Protein AF-A0A7C4H1Y8-F1 (afdb_monomer)

Foldseek 3Di:
DVPPDDPLLVVLLVVLQVVQQVVDPDDPVSGDDQVVSQVSCVVVVVVDHD

pLDDT: mean 91.19, std 8.13, range [55.31, 97.38]

Nearest PDB structures (foldseek):
  2ful-assembly2_B  TM=5.358E-01  e=2.565E+00  Saccharomyces cerevisiae

Secondary structure (DSSP, 8-state):
-TTS--HHHHHHHHHHHHHHHTTSSSSGGGPPPHHHHHHHHHHTT-----

Mean predicted aligned error: 3.54 Å

Structure (mmCIF, N/CA/C/O backbone):
data_AF-A0A7C4H1Y8-F1
#
_entry.id   AF-A0A7C4H1Y8-F1
#
loop_
_atom_site.group_PDB
_atom_site.id
_atom_site.type_symbol
_atom_site.label_atom_id
_atom_site.label_alt_id
_atom_site.label_comp_id
_atom_site.label_asym_id
_atom_site.label_entity_id
_atom_site.label_seq_id
_atom_site.pdbx_PDB_ins_code
_atom_site.Cartn_x
_atom_site.Cartn_y
_atom_site.Cartn_z
_atom_site.occupancy
_atom_site.B_iso_or_equiv
_atom_site.auth_seq_id
_atom_site.auth_comp_id
_atom_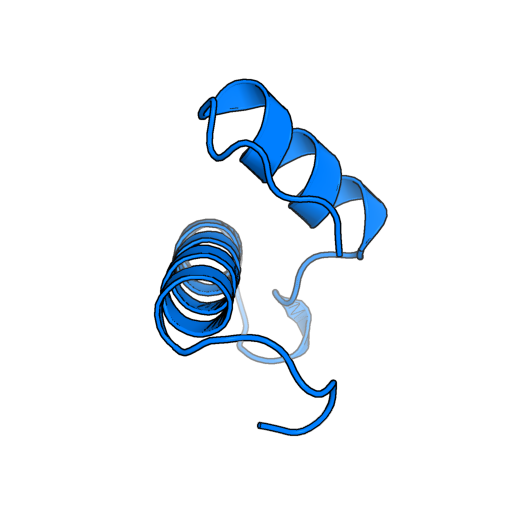site.auth_asym_id
_atom_site.auth_atom_id
_atom_site.pdbx_PDB_model_num
ATOM 1 N N . VAL A 1 1 ? -4.812 -6.142 12.872 1.00 55.31 1 VAL A N 1
ATOM 2 C CA . VAL A 1 1 ? -3.957 -5.330 11.974 1.00 55.31 1 VAL A CA 1
ATOM 3 C C . VAL A 1 1 ? -2.592 -5.146 12.622 1.00 55.31 1 VAL A C 1
ATOM 5 O O . VAL A 1 1 ? -2.542 -4.773 13.784 1.00 55.31 1 VAL A O 1
ATOM 8 N N . ILE A 1 2 ? -1.502 -5.410 11.894 1.00 63.38 2 ILE A N 1
ATOM 9 C CA . ILE A 1 2 ? -0.123 -5.566 12.417 1.00 63.38 2 ILE A CA 1
ATOM 10 C C . ILE A 1 2 ? 0.423 -4.289 13.105 1.00 63.38 2 ILE A C 1
ATOM 12 O O . ILE A 1 2 ? 1.368 -4.360 13.880 1.00 63.38 2 ILE A O 1
ATOM 16 N N . ARG A 1 3 ? -0.183 -3.118 12.856 1.00 82.44 3 ARG A N 1
ATOM 17 C CA . ARG A 1 3 ? 0.271 -1.802 13.350 1.00 82.44 3 ARG A CA 1
ATOM 18 C C . ARG A 1 3 ? -0.783 -1.002 14.128 1.00 82.44 3 ARG A C 1
ATOM 20 O O . ARG A 1 3 ? -0.643 0.207 14.264 1.00 82.44 3 ARG A O 1
ATOM 27 N N . GLY A 1 4 ? -1.867 -1.643 14.572 1.00 90.00 4 GLY A N 1
ATOM 28 C CA . GLY A 1 4 ? -2.961 -0.948 15.269 1.00 90.00 4 GLY A CA 1
ATOM 29 C C . GLY A 1 4 ? -3.742 0.054 14.404 1.00 90.00 4 GLY A C 1
ATOM 30 O O . GLY A 1 4 ? -4.469 0.877 14.943 1.00 90.00 4 GLY A O 1
ATOM 31 N N . TRP A 1 5 ? -3.592 0.010 13.077 1.00 92.19 5 TRP A N 1
ATOM 32 C CA . TRP A 1 5 ? -4.372 0.854 12.173 1.00 92.19 5 TRP A CA 1
ATOM 33 C C . TRP A 1 5 ? -5.819 0.376 12.072 1.00 92.19 5 TRP A C 1
ATOM 35 O O . TRP A 1 5 ? -6.087 -0.829 12.147 1.00 92.19 5 TRP A O 1
ATOM 45 N N . ASP A 1 6 ? -6.727 1.320 11.843 1.00 92.31 6 ASP A N 1
ATOM 46 C CA . ASP A 1 6 ? -8.091 1.007 11.441 1.00 92.31 6 ASP A CA 1
ATOM 47 C C . ASP A 1 6 ? -8.131 0.332 10.055 1.00 92.31 6 ASP A C 1
ATOM 49 O O . ASP A 1 6 ? -7.141 0.264 9.312 1.00 92.31 6 ASP A O 1
ATOM 53 N N . LEU A 1 7 ? -9.294 -0.230 9.725 1.00 92.56 7 LEU A N 1
ATOM 54 C CA . LEU A 1 7 ? -9.490 -0.957 8.473 1.00 92.56 7 LEU A CA 1
ATOM 55 C C . LEU A 1 7 ? -9.380 -0.049 7.245 1.00 92.56 7 LEU A C 1
ATOM 57 O O . LEU A 1 7 ? -8.904 -0.503 6.207 1.00 92.56 7 LEU A O 1
ATOM 61 N N . GLU A 1 8 ? -9.778 1.217 7.358 1.00 91.69 8 GLU A N 1
ATOM 62 C CA .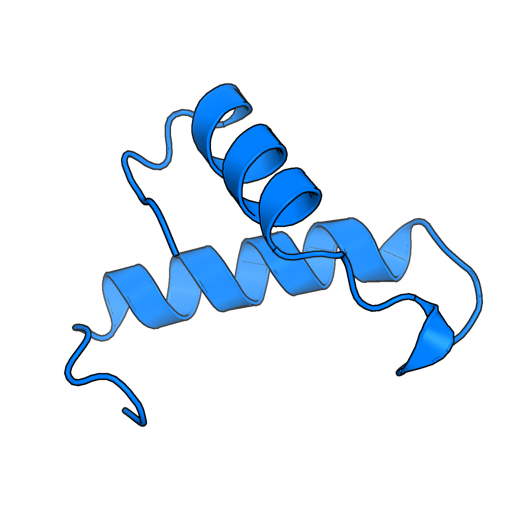 GLU A 1 8 ? -9.736 2.171 6.252 1.00 91.69 8 GLU A CA 1
ATOM 63 C C . GLU A 1 8 ? -8.290 2.477 5.854 1.00 91.69 8 GLU A C 1
ATOM 65 O O . GLU A 1 8 ? -7.921 2.357 4.683 1.00 91.69 8 GLU A O 1
ATOM 70 N N . LYS A 1 9 ? -7.438 2.779 6.836 1.00 91.62 9 LYS A N 1
ATOM 71 C CA . LYS A 1 9 ? -6.004 2.977 6.646 1.00 91.62 9 LYS A CA 1
ATOM 72 C C . LYS A 1 9 ? -5.355 1.721 6.076 1.00 91.62 9 LYS A C 1
ATOM 74 O O . LYS A 1 9 ? -4.546 1.826 5.157 1.00 91.62 9 LYS A O 1
ATOM 79 N N . CYS A 1 10 ? -5.735 0.530 6.543 1.00 93.75 10 CYS A N 1
ATOM 80 C CA . CYS A 1 10 ? -5.243 -0.721 5.956 1.00 93.75 10 CYS A CA 1
ATOM 81 C C . CYS A 1 10 ? -5.619 -0.864 4.483 1.00 93.75 10 CYS A C 1
ATOM 83 O O . CYS A 1 10 ? -4.758 -1.180 3.665 1.00 93.75 10 CYS A O 1
ATOM 85 N N . ALA A 1 11 ? -6.890 -0.637 4.154 1.00 93.62 11 ALA A N 1
ATOM 86 C CA . ALA A 1 11 ? -7.401 -0.781 2.800 1.00 93.62 11 ALA A CA 1
ATOM 87 C C . ALA A 1 11 ? -6.731 0.213 1.845 1.00 93.62 11 ALA A C 1
ATOM 89 O O . ALA A 1 11 ? -6.274 -0.181 0.775 1.00 93.62 11 ALA A O 1
ATOM 90 N N . LYS A 1 12 ? -6.594 1.479 2.255 1.00 93.81 12 LYS A N 1
ATOM 91 C CA . LYS A 1 12 ? -5.925 2.522 1.465 1.00 93.81 12 LYS A CA 1
ATOM 92 C C . LYS A 1 12 ? -4.457 2.185 1.200 1.00 93.81 12 LYS A C 1
ATOM 94 O O . LYS A 1 12 ? -4.012 2.263 0.058 1.00 93.81 12 LYS A O 1
ATOM 99 N N . VAL A 1 13 ? -3.723 1.738 2.221 1.00 94.81 13 VAL A N 1
ATOM 100 C CA . VAL A 1 13 ? -2.315 1.335 2.069 1.00 94.81 13 VAL A CA 1
ATOM 101 C C . VAL A 1 13 ? -2.175 0.106 1.167 1.00 94.81 13 VAL A C 1
ATOM 103 O O . VAL A 1 13 ? -1.332 0.104 0.274 1.00 94.81 13 VAL A O 1
ATOM 106 N N . ALA A 1 14 ? -3.007 -0.921 1.358 1.00 94.75 14 ALA A N 1
ATOM 107 C CA . ALA A 1 14 ? -2.978 -2.125 0.527 1.00 94.75 14 ALA A CA 1
ATOM 108 C C . ALA A 1 14 ? -3.297 -1.815 -0.943 1.00 94.75 14 ALA A C 1
ATOM 110 O O . ALA A 1 14 ? -2.623 -2.324 -1.837 1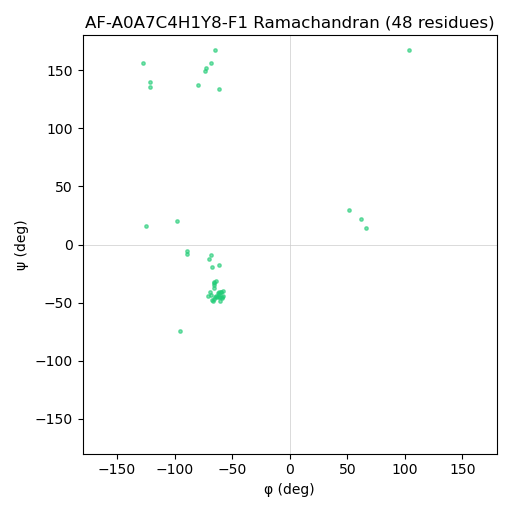.00 94.75 14 ALA A O 1
ATOM 111 N N . ASN A 1 15 ? -4.279 -0.945 -1.190 1.00 95.94 15 ASN A N 1
ATOM 112 C CA . ASN A 1 15 ? -4.647 -0.520 -2.536 1.00 95.94 15 ASN A CA 1
ATOM 113 C C . ASN A 1 15 ? -3.508 0.255 -3.217 1.00 95.94 15 ASN A C 1
ATOM 115 O O . ASN A 1 15 ? -3.162 -0.040 -4.356 1.00 95.94 15 ASN A O 1
ATOM 119 N N . ALA A 1 16 ? -2.863 1.182 -2.501 1.00 96.50 16 ALA A N 1
ATOM 120 C CA . ALA A 1 16 ? -1.714 1.924 -3.019 1.00 96.50 16 ALA A CA 1
ATOM 121 C C . ALA A 1 16 ? -0.527 1.005 -3.360 1.00 96.50 16 ALA A C 1
ATOM 123 O O . ALA A 1 16 ? 0.068 1.131 -4.428 1.00 96.50 16 ALA A O 1
ATOM 124 N N . VAL A 1 17 ? -0.216 0.027 -2.500 1.00 96.38 17 VAL A N 1
ATOM 125 C CA . VAL A 1 17 ? 0.807 -0.988 -2.805 1.00 96.38 17 VAL A CA 1
ATOM 126 C C . VAL A 1 17 ? 0.425 -1.789 -4.051 1.00 96.38 17 VAL A C 1
ATOM 128 O O . VAL A 1 17 ? 1.266 -1.978 -4.926 1.00 96.38 17 VAL A O 1
ATOM 131 N N . GLY A 1 18 ? -0.832 -2.226 -4.161 1.00 95.62 18 GLY A N 1
ATOM 132 C CA . GLY A 1 18 ? -1.330 -2.946 -5.334 1.00 95.62 18 GLY A CA 1
ATOM 133 C C . GLY A 1 18 ? -1.187 -2.139 -6.624 1.00 95.62 18 GLY A C 1
ATOM 134 O O . GLY A 1 18 ? -0.669 -2.658 -7.609 1.00 95.62 18 GLY A O 1
ATOM 135 N N . ALA A 1 19 ? -1.569 -0.860 -6.594 1.00 96.12 19 ALA A N 1
ATOM 136 C CA . ALA A 1 19 ? -1.442 0.055 -7.723 1.00 96.12 19 ALA A CA 1
ATOM 137 C C . ALA A 1 19 ? 0.015 0.222 -8.181 1.00 96.12 19 ALA A C 1
ATOM 139 O O . ALA A 1 19 ? 0.275 0.218 -9.379 1.00 96.12 19 ALA A O 1
ATOM 140 N N . LEU A 1 20 ? 0.971 0.311 -7.252 1.00 95.75 20 LEU A N 1
ATOM 141 C CA . LEU A 1 20 ? 2.392 0.418 -7.593 1.00 95.75 20 LEU A CA 1
ATOM 142 C C . LEU A 1 20 ? 2.944 -0.898 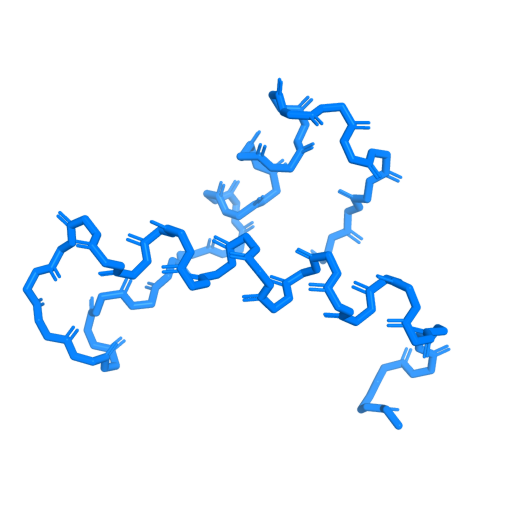-8.159 1.00 95.75 20 LEU A C 1
ATOM 144 O O . LEU A 1 20 ? 3.625 -0.891 -9.185 1.00 95.75 20 LEU A O 1
ATOM 148 N N . VAL 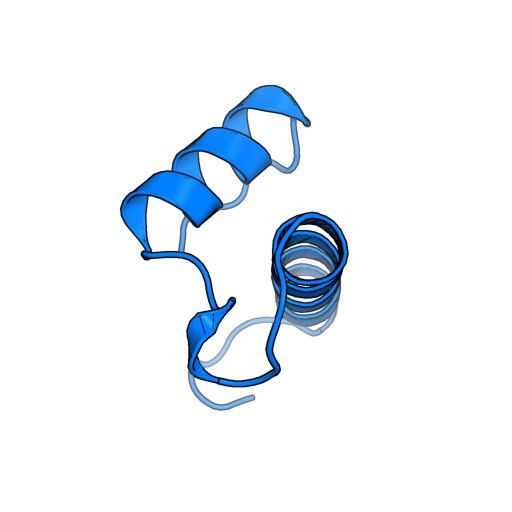A 1 21 ? 2.605 -2.036 -7.547 1.00 97.38 21 VAL A N 1
ATOM 149 C CA . VAL A 1 21 ? 3.111 -3.360 -7.950 1.00 97.38 21 VAL A CA 1
ATOM 150 C C . VAL A 1 21 ? 2.709 -3.715 -9.381 1.00 97.38 21 VAL A C 1
ATOM 152 O O . VAL A 1 21 ? 3.542 -4.217 -10.131 1.00 97.38 21 VAL A O 1
ATOM 155 N N . VAL A 1 22 ? 1.475 -3.414 -9.804 1.00 95.94 22 VAL A N 1
ATOM 156 C CA . VAL A 1 22 ? 1.000 -3.757 -11.162 1.00 95.94 22 VAL A CA 1
ATOM 157 C C . VAL A 1 22 ? 1.694 -2.974 -12.284 1.00 95.94 22 VAL A C 1
ATOM 159 O O . VAL A 1 22 ? 1.514 -3.304 -13.454 1.00 95.94 22 VAL A O 1
ATOM 162 N N . THR A 1 23 ? 2.504 -1.963 -11.957 1.00 95.62 23 THR A N 1
ATOM 163 C CA . THR A 1 23 ? 3.282 -1.193 -12.945 1.00 95.62 23 THR A CA 1
ATOM 164 C C . THR A 1 23 ? 4.661 -1.789 -13.236 1.00 95.62 23 THR A C 1
ATOM 166 O O . THR A 1 23 ? 5.352 -1.326 -14.145 1.00 95.62 23 THR A O 1
ATOM 169 N N . ARG A 1 24 ? 5.089 -2.810 -12.480 1.00 94.31 24 ARG A N 1
ATOM 170 C CA . ARG A 1 24 ? 6.431 -3.406 -12.558 1.00 94.31 24 ARG A CA 1
ATOM 171 C C . ARG A 1 24 ? 6.347 -4.916 -12.731 1.00 94.31 24 ARG A C 1
ATOM 173 O O . ARG A 1 24 ? 5.367 -5.554 -12.363 1.00 94.31 24 ARG A O 1
ATOM 180 N N . HIS A 1 25 ? 7.399 -5.507 -13.290 1.00 94.12 25 HIS A N 1
ATOM 181 C CA . HIS A 1 25 ? 7.475 -6.959 -13.404 1.00 94.12 25 HIS A CA 1
ATOM 182 C C . HIS A 1 25 ? 7.916 -7.602 -12.081 1.00 94.12 25 HIS A C 1
ATOM 184 O O . HIS A 1 25 ? 8.874 -7.161 -11.443 1.00 94.12 25 HIS A O 1
ATOM 190 N N . GLY A 1 26 ? 7.248 -8.698 -11.721 1.00 89.88 26 GLY A N 1
ATOM 191 C CA . GLY A 1 26 ? 7.521 -9.479 -10.517 1.00 89.88 26 GLY A CA 1
ATOM 192 C C . GLY A 1 26 ? 6.511 -9.235 -9.395 1.00 89.88 26 GLY A C 1
ATOM 193 O O . GLY A 1 26 ? 5.701 -8.321 -9.452 1.00 89.88 26 GLY A O 1
ATOM 194 N N . ALA A 1 27 ? 6.538 -10.099 -8.379 1.00 87.25 27 ALA A N 1
ATOM 195 C CA . ALA A 1 27 ? 5.665 -9.985 -7.210 1.00 87.25 27 ALA A CA 1
ATOM 196 C C . ALA A 1 27 ? 6.386 -9.240 -6.077 1.00 87.25 27 ALA A C 1
ATOM 198 O O . ALA A 1 27 ? 6.152 -8.061 -5.844 1.00 87.25 27 ALA A O 1
ATOM 199 N N . ILE A 1 28 ? 7.331 -9.914 -5.413 1.00 91.19 28 ILE A N 1
ATOM 200 C CA . ILE A 1 28 ? 8.085 -9.342 -4.286 1.00 91.19 28 ILE A CA 1
ATOM 201 C C . ILE A 1 28 ? 9.035 -8.241 -4.766 1.00 91.19 28 ILE A C 1
ATOM 203 O O . ILE A 1 28 ? 9.147 -7.199 -4.133 1.00 91.19 28 ILE A O 1
ATOM 207 N N . THR A 1 29 ? 9.693 -8.446 -5.906 1.00 91.88 29 THR A N 1
ATOM 208 C CA . THR A 1 29 ? 10.644 -7.481 -6.483 1.00 91.88 29 THR A CA 1
ATOM 209 C C . THR A 1 29 ? 9.980 -6.196 -6.971 1.00 91.88 29 THR A C 1
ATOM 211 O O . THR A 1 29 ? 10.663 -5.194 -7.145 1.00 91.88 29 THR A O 1
ATOM 214 N N . ALA A 1 30 ? 8.665 -6.220 -7.193 1.00 94.31 30 ALA A N 1
ATOM 215 C CA . ALA A 1 30 ? 7.875 -5.060 -7.587 1.00 94.31 30 ALA A CA 1
ATOM 216 C C . ALA A 1 30 ? 7.328 -4.274 -6.384 1.00 94.31 30 ALA A C 1
ATOM 218 O O . ALA A 1 30 ? 6.716 -3.224 -6.583 1.00 94.31 30 ALA A O 1
ATOM 219 N N . LEU A 1 31 ? 7.52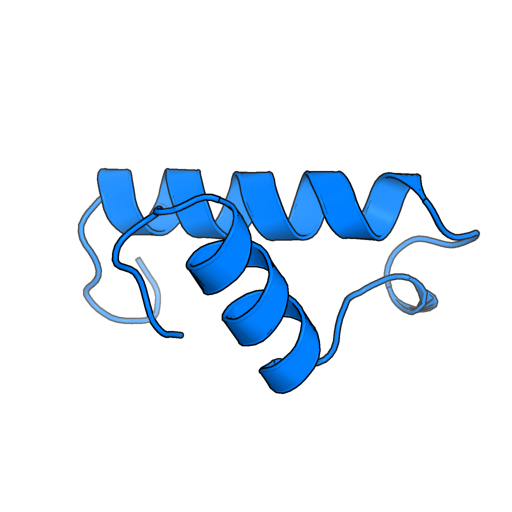4 -4.763 -5.150 1.00 96.62 31 LEU A N 1
ATOM 220 C CA . LEU A 1 31 ? 7.062 -4.062 -3.957 1.00 96.62 31 LEU A CA 1
ATOM 221 C C . LEU A 1 31 ? 7.738 -2.686 -3.849 1.00 96.62 31 LEU A C 1
ATOM 223 O O . LEU A 1 31 ? 8.959 -2.592 -3.995 1.00 96.62 31 LEU A O 1
ATOM 227 N N . PRO A 1 32 ? 6.968 -1.622 -3.568 1.00 96.06 32 PRO A N 1
ATOM 228 C CA . PRO A 1 32 ? 7.520 -0.284 -3.453 1.00 96.06 32 PRO A CA 1
ATOM 229 C C . PRO A 1 32 ? 8.331 -0.128 -2.166 1.00 96.06 32 PRO A C 1
ATOM 231 O O . PRO A 1 32 ? 8.039 -0.735 -1.128 1.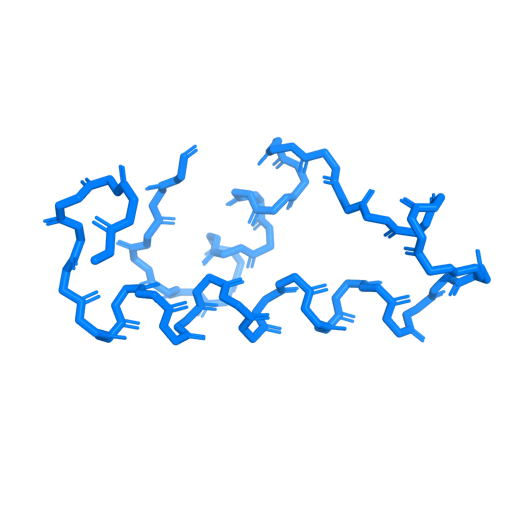00 96.06 32 PRO A O 1
ATOM 234 N N . HIS A 1 33 ? 9.311 0.772 -2.207 1.00 96.00 33 HIS A N 1
ATOM 235 C CA . HIS A 1 33 ? 9.918 1.281 -0.984 1.00 96.00 33 HIS A CA 1
ATOM 236 C C . HIS A 1 33 ? 8.915 2.149 -0.215 1.00 96.00 33 HIS A C 1
ATOM 238 O O . HIS A 1 33 ? 7.980 2.723 -0.773 1.00 96.00 33 HIS A O 1
ATOM 244 N N . ARG A 1 34 ? 9.124 2.283 1.097 1.00 94.81 34 ARG A N 1
ATOM 245 C CA . ARG A 1 34 ? 8.236 3.065 1.968 1.00 94.81 34 ARG A CA 1
ATOM 246 C C . ARG A 1 34 ? 8.109 4.530 1.531 1.00 94.81 34 ARG A C 1
ATOM 248 O O . ARG A 1 34 ? 7.013 5.076 1.568 1.00 94.81 34 ARG A O 1
ATOM 255 N N . GLU A 1 35 ? 9.202 5.154 1.101 1.00 96.69 35 GLU A N 1
ATOM 256 C CA . GLU A 1 35 ? 9.201 6.547 0.627 1.00 96.69 35 GLU A CA 1
ATOM 257 C C . GLU A 1 35 ? 8.388 6.730 -0.659 1.00 96.69 35 GLU A C 1
ATOM 259 O O . GLU A 1 35 ? 7.669 7.719 -0.805 1.00 96.69 35 GLU A O 1
ATOM 264 N N . GLU A 1 36 ? 8.453 5.750 -1.560 1.00 96.19 36 GLU A N 1
ATOM 265 C CA . GLU A 1 36 ? 7.674 5.728 -2.796 1.00 96.19 36 GLU A CA 1
ATOM 266 C C . GLU A 1 36 ? 6.178 5.612 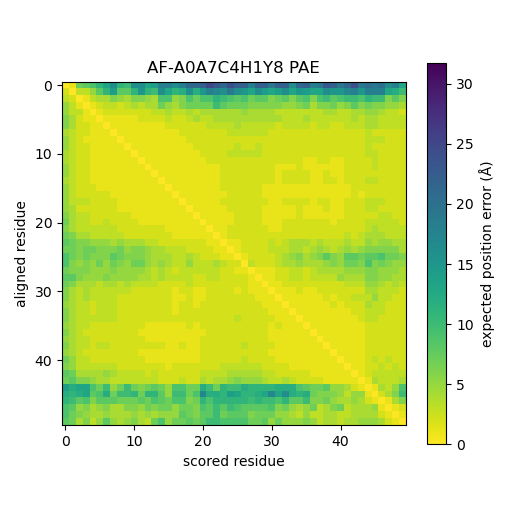-2.489 1.00 96.19 36 GLU A C 1
ATOM 268 O O . GLU A 1 36 ? 5.376 6.408 -2.972 1.00 96.19 36 GLU A O 1
ATOM 273 N N . LEU A 1 37 ? 5.814 4.687 -1.596 1.00 96.31 37 LEU A N 1
ATOM 274 C CA . LEU A 1 37 ? 4.441 4.522 -1.128 1.00 96.31 37 LEU A CA 1
ATOM 275 C C . LEU A 1 37 ? 3.904 5.801 -0.465 1.00 96.31 37 LEU A C 1
ATOM 277 O O . LEU A 1 37 ? 2.789 6.224 -0.761 1.00 96.31 37 LEU A O 1
ATOM 281 N N . ASN A 1 38 ? 4.695 6.440 0.401 1.00 96.00 38 ASN A N 1
ATOM 282 C CA . ASN A 1 38 ? 4.302 7.690 1.054 1.00 96.00 38 ASN A CA 1
ATOM 283 C C . ASN A 1 38 ? 4.170 8.847 0.049 1.00 96.00 38 ASN A C 1
ATOM 285 O O . ASN A 1 38 ? 3.300 9.697 0.216 1.00 96.00 38 ASN A O 1
ATOM 289 N N . SER A 1 39 ? 4.985 8.879 -1.008 1.00 95.94 39 SER A N 1
ATOM 290 C CA . 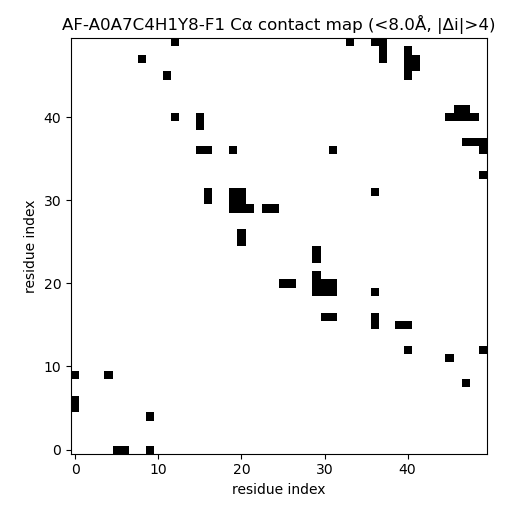SER A 1 39 ? 4.857 9.875 -2.082 1.00 95.94 39 SER A CA 1
ATOM 291 C C . SER A 1 39 ? 3.573 9.668 -2.880 1.00 95.94 39 SER A C 1
ATOM 293 O O . SER A 1 39 ? 2.781 10.599 -3.002 1.00 95.94 39 SER A O 1
ATOM 295 N N . PHE A 1 40 ? 3.296 8.428 -3.286 1.00 96.00 40 PHE A N 1
ATOM 296 C CA . PHE A 1 40 ? 2.068 8.065 -3.989 1.00 96.00 40 PHE A CA 1
ATOM 297 C C . PHE A 1 40 ? 0.807 8.410 -3.180 1.00 96.00 40 PHE A C 1
ATOM 299 O O . PHE A 1 40 ? -0.148 8.974 -3.712 1.00 96.00 40 PHE A O 1
ATOM 306 N N . LEU A 1 41 ? 0.804 8.113 -1.875 1.00 95.25 41 LEU A N 1
ATOM 307 C CA . LEU A 1 41 ? -0.320 8.419 -0.982 1.00 95.25 41 LEU A CA 1
ATOM 308 C C . LEU A 1 41 ? -0.546 9.928 -0.800 1.00 95.25 41 LEU A C 1
ATOM 310 O O . LEU A 1 41 ? -1.697 10.349 -0.677 1.00 95.25 41 LEU A O 1
ATOM 314 N N . ARG A 1 42 ? 0.522 10.740 -0.793 1.00 94.31 42 ARG A N 1
ATOM 315 C CA . ARG A 1 42 ? 0.417 12.208 -0.752 1.00 94.31 42 ARG A CA 1
ATOM 316 C C . ARG A 1 42 ? -0.164 12.775 -2.045 1.00 94.31 42 ARG A C 1
ATOM 318 O O . ARG A 1 42 ? -1.024 13.643 -1.974 1.00 94.31 42 ARG A O 1
ATOM 325 N N . GLU A 1 43 ? 0.276 12.274 -3.197 1.00 94.75 43 GLU A N 1
ATOM 326 C CA . GLU A 1 43 ? -0.199 12.717 -4.517 1.00 94.75 43 GLU A CA 1
ATOM 327 C C . GLU A 1 43 ? -1.687 12.423 -4.745 1.00 94.75 43 GLU A C 1
ATOM 329 O O . GLU A 1 43 ? -2.370 13.191 -5.415 1.00 94.75 43 GLU A O 1
ATOM 334 N N . HIS A 1 44 ? -2.201 11.341 -4.157 1.00 91.94 44 HIS A N 1
ATOM 335 C CA . HIS A 1 44 ? -3.603 10.926 -4.280 1.00 91.94 44 HIS A CA 1
ATOM 336 C C . HIS A 1 44 ? -4.467 11.368 -3.087 1.00 91.94 44 HIS A C 1
ATOM 338 O O . HIS A 1 44 ? -5.514 10.774 -2.833 1.00 91.94 44 HIS A O 1
ATOM 344 N N . GLU A 1 45 ? -4.008 12.374 -2.329 1.00 82.06 45 GLU A N 1
ATOM 345 C CA . GLU A 1 45 ? -4.731 13.015 -1.218 1.00 82.06 45 GLU A CA 1
ATOM 346 C C . GLU A 1 45 ? -5.280 12.028 -0.169 1.00 82.06 45 GLU A C 1
ATOM 348 O O . GLU A 1 45 ? -6.271 12.286 0.513 1.00 82.06 45 GLU A O 1
ATOM 353 N N . ALA A 1 46 ? -4.617 10.880 0.017 1.00 77.19 46 ALA A N 1
ATOM 354 C CA . ALA A 1 46 ? -5.106 9.833 0.911 1.00 77.19 46 ALA A CA 1
ATOM 355 C C . ALA A 1 46 ? -5.020 10.222 2.398 1.00 77.19 46 ALA A C 1
ATOM 357 O O . ALA A 1 46 ? -5.583 9.517 3.239 1.00 77.19 46 ALA A O 1
ATOM 358 N N . GLY A 1 47 ? -4.303 11.307 2.727 1.00 78.38 47 GLY A N 1
ATOM 359 C CA . GLY A 1 47 ? -4.107 11.797 4.096 1.00 78.38 47 GLY A CA 1
ATOM 360 C C . GLY A 1 47 ? -3.376 10.803 5.007 1.00 78.38 47 GLY A C 1
ATOM 361 O O . GLY A 1 47 ? -3.538 10.853 6.223 1.00 78.38 47 GLY A O 1
ATOM 362 N N . ILE A 1 48 ? -2.618 9.861 4.432 1.00 83.88 48 ILE A N 1
ATOM 363 C CA . ILE A 1 48 ? -1.993 8.742 5.147 1.00 83.88 48 ILE A CA 1
ATOM 364 C C . ILE A 1 48 ? -0.477 8.759 4.970 1.00 83.88 48 ILE A C 1
ATOM 366 O O . ILE A 1 48 ? 0.026 8.851 3.855 1.00 83.88 48 ILE A O 1
ATOM 370 N N . GLU A 1 49 ? 0.225 8.542 6.082 1.00 84.75 49 GLU A N 1
ATOM 371 C CA . GLU A 1 49 ? 1.651 8.225 6.124 1.00 84.75 49 GLU A CA 1
ATOM 372 C C . GLU A 1 49 ? 1.882 6.875 6.830 1.00 84.75 49 GLU A C 1
ATOM 374 O O . GLU A 1 49 ? 1.196 6.526 7.812 1.00 84.75 49 GLU A O 1
ATOM 379 N N . VAL A 1 50 ? 2.812 6.091 6.276 1.00 85.88 50 VAL A N 1
ATOM 380 C CA . VAL A 1 50 ? 3.112 4.694 6.636 1.00 85.88 50 VAL A CA 1
ATOM 381 C C . VAL A 1 50 ? 4.490 4.544 7.253 1.00 85.88 50 VAL A C 1
ATOM 383 O O . VAL A 1 50 ? 5.492 4.975 6.644 1.00 85.88 50 VAL A O 1
#

Sequence (50 aa):
VIRGWDLEKCAKVANAVGALVVTRHGAITALPHREELNSFLREHEAGIEV

Radius of gyration: 10.88 Å; Cα contacts (8 Å, |Δi|>4): 38; chains: 1; bounding box: 20×23×29 Å

Solvent-accessible surface area (backbone atoms only — not comparable to full-atom values): 3124 Å² total; per-residue (Å²): 106,102,78,76,57,56,70,66,61,49,51,55,52,52,50,52,50,51,60,53,23,76,77,43,80,63,68,77,83,19,55,72,55,66,69,56,51,36,50,53,28,56,78,66,68,63,84,54,82,125